Protein AF-B8FQ06-F1 (afdb_monomer_lite)

Secondary structure (DSSP, 8-state):
--HHHHHHHHHHHHHHHHHHHHHHSTTT-------HHHHHHHHHHTTHHHHHHHHHHHHHHHHHHHHHHHHHT-

Structure (mmCIF, N/CA/C/O backbone):
data_AF-B8FQ06-F1
#
_entry.id   AF-B8FQ06-F1
#
loop_
_atom_site.group_PDB
_atom_site.id
_atom_site.type_symbol
_atom_site.label_atom_id
_atom_site.label_alt_id
_atom_site.label_comp_id
_atom_site.label_asym_id
_atom_site.label_entity_id
_atom_site.label_seq_id
_atom_site.pdbx_PDB_ins_code
_atom_site.Cartn_x
_atom_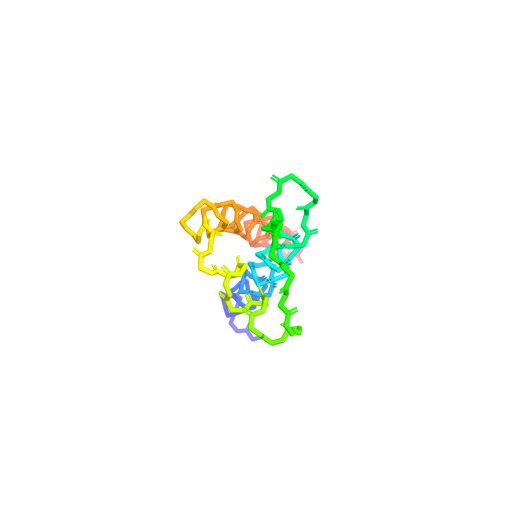site.Cartn_y
_atom_site.Cartn_z
_atom_site.occupancy
_atom_site.B_iso_or_equiv
_atom_site.auth_seq_id
_atom_site.auth_comp_id
_atom_site.auth_asym_id
_atom_site.auth_atom_id
_atom_site.pdbx_PDB_model_num
ATOM 1 N N . MET A 1 1 ? -20.055 -8.644 15.237 1.00 48.50 1 MET A N 1
ATOM 2 C CA . MET A 1 1 ? -18.839 -9.470 15.037 1.00 48.50 1 MET A CA 1
ATOM 3 C C . MET A 1 1 ? -17.669 -8.802 15.748 1.00 48.50 1 MET A C 1
ATOM 5 O O . MET A 1 1 ? -17.713 -7.590 15.916 1.00 48.50 1 MET A O 1
ATOM 9 N N . LYS A 1 2 ? -16.715 -9.569 16.292 1.00 54.97 2 LYS A N 1
ATOM 10 C CA . LYS A 1 2 ? -15.725 -9.093 17.280 1.00 54.97 2 LYS A CA 1
ATOM 11 C C . LYS A 1 2 ? -15.017 -7.837 16.740 1.00 54.97 2 LYS A C 1
ATOM 13 O O . LYS A 1 2 ? -14.278 -7.942 15.770 1.00 54.97 2 LYS A O 1
ATOM 18 N N . LYS A 1 3 ? -15.251 -6.670 17.361 1.00 64.12 3 LYS A N 1
ATOM 19 C CA . LYS A 1 3 ? -14.716 -5.343 16.979 1.00 64.12 3 LYS A CA 1
ATOM 20 C C . LYS A 1 3 ? -13.261 -5.333 16.453 1.00 64.12 3 LYS A C 1
ATOM 22 O O . LYS A 1 3 ? -13.025 -4.645 15.461 1.00 64.12 3 LYS A O 1
ATOM 27 N N . PRO A 1 4 ? -12.302 -6.105 17.017 1.00 67.94 4 PRO A N 1
ATOM 28 C CA . PRO A 1 4 ? -10.942 -6.148 16.468 1.00 67.94 4 PRO A CA 1
ATOM 29 C C . PRO A 1 4 ? -10.849 -6.700 15.036 1.00 67.94 4 PRO A C 1
ATOM 31 O O . PRO A 1 4 ? -10.005 -6.249 14.271 1.00 67.94 4 PRO A O 1
ATOM 34 N N . ILE A 1 5 ? -11.721 -7.632 14.642 1.00 76.75 5 ILE A N 1
ATOM 35 C CA . ILE A 1 5 ? -11.683 -8.274 13.317 1.00 76.75 5 ILE A CA 1
ATOM 36 C C . ILE A 1 5 ? -12.059 -7.268 12.225 1.00 76.75 5 ILE A C 1
ATOM 38 O O . ILE A 1 5 ? -11.414 -7.212 11.183 1.00 76.75 5 ILE A O 1
ATOM 42 N N . THR A 1 6 ? -13.068 -6.430 12.478 1.00 79.06 6 THR A N 1
ATOM 43 C CA . THR A 1 6 ? -13.502 -5.400 11.525 1.00 79.06 6 THR A CA 1
ATOM 44 C C . THR A 1 6 ? -12.435 -4.323 11.335 1.00 79.06 6 THR A C 1
ATOM 46 O O . THR A 1 6 ? -12.162 -3.934 10.204 1.00 79.06 6 THR A O 1
ATOM 49 N N . SER A 1 7 ? -11.785 -3.876 12.416 1.00 79.81 7 SER A N 1
ATOM 50 C CA . SER A 1 7 ? -10.690 -2.904 12.310 1.00 79.81 7 SER A CA 1
ATOM 51 C C . SER A 1 7 ? -9.473 -3.482 11.586 1.00 79.81 7 SER A C 1
ATOM 53 O O . SER A 1 7 ? -8.816 -2.757 10.844 1.00 79.81 7 SER A O 1
ATOM 55 N N . LEU A 1 8 ? -9.174 -4.770 11.781 1.00 84.19 8 LEU A N 1
ATOM 56 C CA . LEU A 1 8 ? -8.087 -5.444 11.077 1.00 84.19 8 LEU A CA 1
ATOM 57 C C . LEU A 1 8 ? -8.387 -5.588 9.579 1.00 84.19 8 LEU A C 1
ATOM 59 O O . LEU A 1 8 ? -7.525 -5.308 8.755 1.00 84.19 8 LEU A O 1
ATOM 63 N N . MET A 1 9 ? -9.614 -5.965 9.211 1.00 86.94 9 MET A N 1
ATOM 64 C CA . MET A 1 9 ? -10.027 -6.009 7.804 1.00 86.94 9 MET A CA 1
ATOM 65 C C . MET A 1 9 ? -9.931 -4.631 7.140 1.00 86.94 9 MET A C 1
ATOM 67 O O . MET A 1 9 ? -9.438 -4.526 6.020 1.00 86.94 9 MET A O 1
ATOM 71 N N . LEU A 1 10 ? -10.341 -3.573 7.846 1.00 86.44 10 LEU A N 1
ATOM 72 C CA . LEU A 1 10 ? -10.233 -2.200 7.356 1.00 86.44 10 LEU A CA 1
ATOM 73 C C . LEU A 1 10 ? -8.768 -1.775 7.189 1.00 86.44 10 LEU A C 1
ATOM 75 O O . LEU A 1 10 ? -8.420 -1.214 6.154 1.00 86.44 10 LEU A O 1
ATOM 79 N N . PHE A 1 11 ? -7.903 -2.104 8.157 1.00 89.88 11 PHE A N 1
ATOM 80 C CA . PHE A 1 11 ? -6.458 -1.886 8.055 1.00 89.88 11 PHE A CA 1
ATOM 81 C C . PHE A 1 11 ? -5.885 -2.519 6.782 1.00 89.88 11 PHE A C 1
ATOM 83 O O . PHE A 1 11 ? -5.242 -1.831 5.992 1.00 89.88 11 PHE A O 1
ATOM 90 N N . VAL A 1 12 ? -6.149 -3.812 6.563 1.00 91.88 12 VAL A N 1
ATOM 91 C CA . VAL A 1 12 ? -5.620 -4.557 5.411 1.00 91.88 12 VAL A CA 1
ATOM 92 C C . VAL A 1 12 ? -6.145 -3.981 4.094 1.00 91.88 12 VAL A C 1
ATOM 94 O O . VAL A 1 12 ? -5.369 -3.790 3.160 1.00 91.88 12 VAL A O 1
ATOM 97 N N . ALA A 1 13 ? -7.436 -3.648 4.018 1.00 91.56 13 ALA A N 1
ATOM 98 C CA . ALA A 1 13 ? -8.029 -3.063 2.818 1.00 91.56 13 ALA A CA 1
ATOM 99 C C . ALA A 1 13 ? -7.399 -1.705 2.461 1.00 91.56 13 ALA A C 1
ATOM 101 O O . ALA A 1 13 ? -7.001 -1.490 1.315 1.00 91.56 13 ALA A O 1
ATOM 102 N N . VAL A 1 14 ? -7.252 -0.809 3.444 1.00 92.19 14 VAL A N 1
ATOM 103 C CA . VAL A 1 14 ? -6.617 0.504 3.247 1.00 92.19 14 VAL A CA 1
ATOM 104 C C . VAL A 1 14 ? -5.140 0.346 2.895 1.00 92.19 14 VAL A C 1
ATOM 106 O O . VAL A 1 14 ? -4.658 1.014 1.983 1.00 92.19 14 VAL A O 1
ATOM 109 N N . PHE A 1 15 ? -4.432 -0.568 3.561 1.00 93.00 15 PHE A N 1
ATOM 110 C CA . PHE A 1 15 ? -3.029 -0.857 3.279 1.00 93.00 15 PHE A CA 1
ATOM 111 C C . PHE A 1 15 ? -2.821 -1.242 1.810 1.00 93.00 15 PHE A C 1
ATOM 113 O O . PHE A 1 15 ? -1.996 -0.632 1.131 1.00 93.00 15 PHE A O 1
ATOM 120 N N . ILE A 1 16 ? -3.593 -2.208 1.300 1.00 92.25 16 ILE A N 1
ATOM 121 C CA . ILE A 1 16 ? -3.477 -2.676 -0.089 1.00 92.25 16 ILE A CA 1
ATOM 122 C C . ILE A 1 16 ? -3.808 -1.541 -1.065 1.00 92.25 16 ILE A C 1
ATOM 124 O O . ILE A 1 16 ? -3.054 -1.305 -2.008 1.00 92.25 16 ILE A O 1
ATOM 128 N N . ALA A 1 17 ? -4.893 -0.800 -0.826 1.00 92.31 17 ALA A N 1
ATOM 129 C CA . ALA A 1 17 ? -5.310 0.294 -1.701 1.00 92.31 17 ALA A CA 1
ATOM 130 C C . ALA A 1 17 ? -4.245 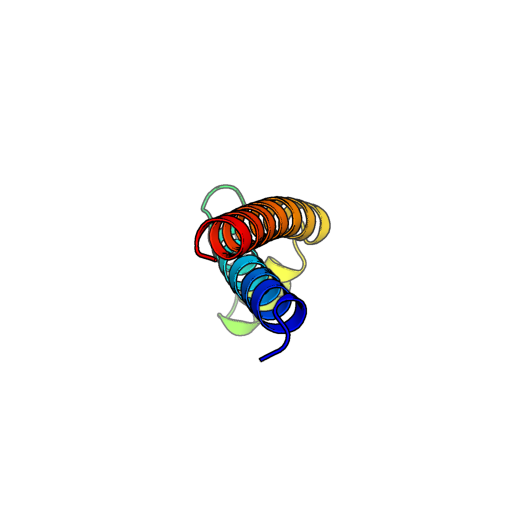1.401 -1.804 1.00 92.31 17 ALA A C 1
ATOM 132 O O . ALA A 1 17 ? -3.898 1.834 -2.904 1.00 92.31 17 ALA A O 1
ATOM 133 N N . VAL A 1 18 ? -3.685 1.827 -0.668 1.00 92.38 18 VAL A N 1
ATOM 134 C CA . VAL A 1 18 ? -2.645 2.866 -0.613 1.00 92.38 18 VAL A CA 1
ATOM 135 C C . VAL A 1 18 ? -1.345 2.371 -1.243 1.00 92.38 18 VAL A C 1
ATOM 137 O O . VAL A 1 18 ? -0.713 3.109 -1.997 1.00 92.38 18 VAL A O 1
ATOM 140 N N . TYR A 1 19 ? -0.967 1.116 -0.996 1.00 89.19 19 TYR A N 1
ATOM 141 C CA . TYR A 1 19 ? 0.227 0.511 -1.584 1.00 89.19 19 TYR A CA 1
ATOM 142 C C . TYR A 1 19 ? 0.158 0.474 -3.118 1.00 89.19 19 TYR A C 1
ATOM 144 O O . TYR A 1 19 ? 1.118 0.840 -3.803 1.00 89.19 19 TYR A O 1
ATOM 152 N N . LEU A 1 20 ? -0.992 0.076 -3.671 1.00 88.94 20 LEU A N 1
ATOM 153 C CA . LEU A 1 20 ? -1.214 0.064 -5.117 1.00 88.94 20 LEU A CA 1
ATOM 154 C C . LEU A 1 20 ? -1.232 1.484 -5.694 1.00 88.94 20 LEU A C 1
ATOM 156 O O . LEU A 1 20 ? -0.582 1.727 -6.708 1.00 88.94 20 LEU A O 1
ATOM 160 N N . MET A 1 21 ? -1.880 2.441 -5.023 1.00 88.88 21 MET A N 1
ATOM 161 C CA . MET A 1 21 ? -1.845 3.854 -5.424 1.00 88.88 21 MET A CA 1
ATOM 162 C C . MET A 1 21 ? -0.413 4.400 -5.493 1.00 88.88 21 MET A C 1
ATOM 164 O O . MET A 1 21 ? -0.042 5.043 -6.474 1.00 88.88 21 MET A O 1
ATOM 168 N N . LEU A 1 22 ? 0.427 4.085 -4.503 1.00 86.88 22 LEU A N 1
ATOM 169 C CA . LEU A 1 22 ? 1.846 4.455 -4.491 1.00 86.88 22 LEU A CA 1
ATOM 170 C C . LEU A 1 22 ? 2.644 3.810 -5.632 1.00 86.88 22 LEU A C 1
ATOM 172 O O . LEU A 1 22 ? 3.623 4.395 -6.087 1.00 86.88 22 LEU A O 1
ATOM 176 N N . CYS A 1 23 ? 2.255 2.627 -6.118 1.00 83.69 23 CYS A N 1
ATOM 177 C CA . CYS A 1 23 ? 2.925 1.993 -7.258 1.00 83.69 23 CYS A CA 1
ATOM 178 C C . CYS A 1 23 ? 2.694 2.738 -8.580 1.00 83.69 23 CYS A C 1
ATOM 180 O O . CYS A 1 23 ? 3.599 2.769 -9.412 1.00 83.69 23 CYS A O 1
ATOM 182 N N . TYR A 1 24 ? 1.525 3.359 -8.760 1.00 82.75 24 TYR A N 1
ATO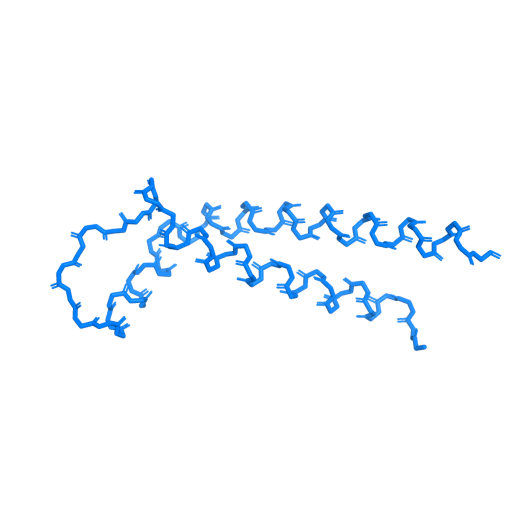M 183 C CA . TYR A 1 24 ? 1.175 4.105 -9.975 1.00 82.75 24 TYR A CA 1
ATOM 184 C C . TYR A 1 24 ? 1.374 5.622 -9.849 1.00 82.75 24 TYR A C 1
ATOM 186 O O . TYR A 1 24 ? 1.207 6.348 -10.832 1.00 82.75 24 TYR A O 1
ATOM 194 N N . TRP A 1 25 ? 1.766 6.113 -8.670 1.00 83.75 25 TRP A N 1
ATOM 195 C CA . TRP A 1 25 ? 2.018 7.532 -8.438 1.00 83.75 25 TRP A CA 1
ATOM 196 C C . TRP A 1 25 ? 3.196 8.027 -9.297 1.00 83.75 25 TRP A C 1
ATOM 198 O O . TRP A 1 25 ? 4.268 7.419 -9.258 1.00 83.75 25 TRP A O 1
ATOM 208 N N . PRO A 1 26 ? 3.065 9.150 -10.031 1.00 76.00 26 PRO A N 1
ATOM 209 C CA . PRO A 1 26 ? 4.053 9.591 -11.024 1.00 76.00 26 PRO A CA 1
ATOM 210 C C . PRO A 1 26 ? 5.472 9.792 -10.465 1.00 76.00 26 PRO A C 1
ATOM 212 O O . PRO A 1 26 ? 6.442 9.574 -11.182 1.00 76.00 26 PRO A O 1
ATOM 215 N N . GLY A 1 27 ? 5.598 10.153 -9.184 1.00 75.25 27 GLY A N 1
ATOM 216 C CA . GLY A 1 27 ? 6.884 10.296 -8.484 1.00 75.25 27 GLY A CA 1
ATOM 217 C C . GLY A 1 27 ? 7.553 8.988 -8.029 1.00 75.25 27 GLY A C 1
ATOM 218 O O . GLY A 1 27 ? 8.752 8.989 -7.782 1.00 75.25 27 GLY A O 1
ATOM 219 N N . PHE A 1 28 ? 6.814 7.876 -7.942 1.00 69.56 28 PHE A N 1
ATOM 220 C CA . 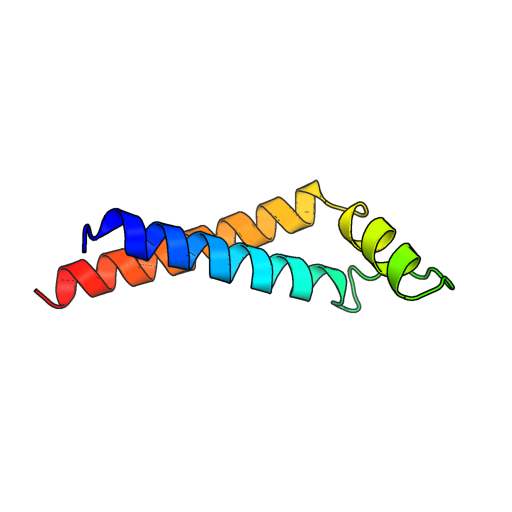PHE A 1 28 ? 7.314 6.558 -7.493 1.00 69.56 28 PHE A CA 1
ATOM 221 C C . PHE A 1 28 ? 7.257 5.487 -8.590 1.00 69.56 28 PHE A C 1
ATOM 223 O O . PHE A 1 28 ? 7.537 4.305 -8.352 1.00 69.56 28 PHE A O 1
ATOM 230 N N . ARG A 1 29 ? 6.873 5.916 -9.793 1.00 70.94 29 ARG A N 1
ATOM 231 C CA . ARG A 1 29 ? 6.689 5.093 -10.976 1.00 70.94 29 ARG A CA 1
ATOM 232 C C . ARG A 1 29 ? 8.045 4.705 -11.567 1.00 70.94 29 ARG A C 1
ATOM 234 O O . ARG A 1 29 ? 8.864 5.574 -11.862 1.00 70.94 29 ARG A O 1
ATOM 241 N N . ILE A 1 30 ? 8.260 3.414 -11.825 1.00 76.31 30 ILE A N 1
ATOM 242 C CA . ILE A 1 30 ? 9.418 2.980 -12.618 1.00 76.31 30 ILE A CA 1
ATOM 243 C C . ILE A 1 30 ? 9.179 3.365 -14.078 1.00 76.31 30 ILE A C 1
ATOM 245 O O . ILE A 1 30 ? 8.114 3.087 -14.638 1.00 76.31 30 ILE A O 1
ATOM 249 N N . LYS A 1 31 ? 10.181 3.970 -14.717 1.00 71.88 31 LYS A N 1
ATOM 250 C CA . LYS A 1 31 ? 10.219 4.176 -16.171 1.00 71.88 31 LYS A CA 1
ATOM 251 C C . LYS A 1 31 ? 10.732 2.905 -16.853 1.00 71.88 31 LYS A C 1
ATOM 253 O O . LYS A 1 31 ? 11.855 2.872 -17.339 1.00 71.88 31 LYS A O 1
ATOM 258 N N . LEU A 1 32 ? 9.923 1.848 -16.833 1.00 76.00 32 LEU A N 1
ATOM 259 C CA . LEU A 1 32 ? 10.214 0.596 -17.532 1.00 76.00 32 LEU A CA 1
ATOM 260 C C . LEU A 1 32 ? 9.211 0.419 -18.673 1.00 76.00 32 LEU A C 1
ATOM 262 O O . LEU A 1 32 ? 8.004 0.518 -18.450 1.00 76.00 32 LEU A O 1
ATOM 266 N N . TYR A 1 33 ? 9.708 0.180 -19.885 1.00 77.19 33 TYR A N 1
ATOM 267 C CA . TYR A 1 33 ? 8.875 -0.165 -21.034 1.00 77.19 33 TYR A CA 1
ATOM 268 C C . TYR A 1 33 ? 8.775 -1.689 -21.102 1.00 77.19 33 TYR A C 1
ATOM 270 O O . TYR A 1 33 ? 9.632 -2.350 -21.679 1.00 77.19 33 TYR A O 1
ATOM 278 N N . ALA A 1 34 ? 7.775 -2.239 -20.417 1.00 83.00 34 ALA A N 1
ATOM 279 C CA . ALA A 1 34 ? 7.555 -3.675 -20.296 1.00 83.00 34 ALA A CA 1
ATOM 280 C C . ALA A 1 34 ? 6.056 -3.996 -20.417 1.00 83.00 34 ALA A C 1
ATOM 282 O O . ALA A 1 34 ? 5.220 -3.106 -20.204 1.00 83.00 34 ALA A O 1
ATOM 283 N N . PRO A 1 35 ? 5.697 -5.254 -20.729 1.00 85.62 35 PRO A N 1
ATOM 284 C CA . PRO A 1 35 ? 4.322 -5.727 -20.657 1.00 85.62 35 PRO A CA 1
ATOM 285 C C . PRO A 1 35 ? 3.680 -5.415 -19.292 1.00 85.62 35 PRO A C 1
ATOM 287 O O . PRO A 1 35 ? 4.379 -5.398 -18.275 1.00 85.62 35 PRO A O 1
ATOM 290 N N . PRO A 1 36 ? 2.349 -5.223 -19.218 1.00 82.75 36 PRO A N 1
ATOM 291 C CA . PRO A 1 36 ? 1.671 -4.749 -18.005 1.00 82.75 36 PRO 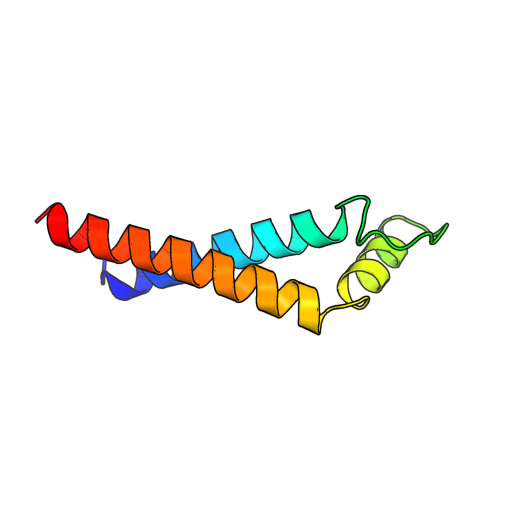A CA 1
ATOM 292 C C . PRO A 1 36 ? 1.943 -5.601 -16.758 1.00 82.75 36 PRO A C 1
ATOM 294 O O . PRO A 1 36 ? 2.093 -5.063 -15.662 1.00 82.75 36 PRO A O 1
ATOM 297 N N . MET A 1 37 ? 2.026 -6.924 -16.927 1.00 84.06 37 MET A N 1
ATOM 298 C CA . MET A 1 37 ? 2.265 -7.859 -15.824 1.00 84.06 37 MET A CA 1
ATOM 299 C C . MET A 1 37 ? 3.695 -7.772 -15.291 1.00 84.06 37 MET A C 1
ATOM 301 O O . MET A 1 37 ? 3.894 -7.682 -14.081 1.00 84.06 37 MET A O 1
ATOM 305 N N . GLU A 1 38 ? 4.689 -7.740 -16.177 1.00 84.81 38 GLU A N 1
ATOM 306 C CA . GLU A 1 38 ? 6.098 -7.597 -15.792 1.00 84.81 38 GLU A CA 1
ATOM 307 C C . GLU A 1 38 ? 6.351 -6.232 -15.151 1.00 84.81 38 GLU A C 1
ATOM 309 O O . GLU A 1 38 ? 6.980 -6.131 -14.098 1.00 84.81 38 GLU A O 1
ATOM 314 N N . TYR A 1 39 ? 5.760 -5.187 -15.731 1.00 84.69 39 TYR A N 1
ATOM 315 C CA . TYR A 1 39 ? 5.798 -3.836 -15.195 1.00 84.69 39 TYR A CA 1
ATOM 316 C C . TYR A 1 39 ? 5.251 -3.756 -13.766 1.00 84.69 39 TYR A C 1
ATOM 318 O O . TYR A 1 39 ? 5.835 -3.086 -12.910 1.00 84.69 39 TYR A O 1
ATOM 326 N N . PHE A 1 40 ? 4.128 -4.428 -13.499 1.00 83.81 40 PHE A N 1
ATOM 327 C CA . PHE A 1 40 ? 3.503 -4.443 -12.182 1.00 83.81 40 PHE A CA 1
ATOM 328 C C . PHE A 1 40 ? 4.394 -5.117 -11.140 1.00 83.81 40 PHE A C 1
ATOM 330 O O . PHE A 1 40 ? 4.636 -4.539 -10.081 1.00 83.81 40 PHE A O 1
ATOM 337 N N . VAL A 1 41 ? 4.926 -6.301 -11.450 1.00 84.25 41 VAL A N 1
ATOM 338 C CA . VAL A 1 41 ? 5.803 -7.045 -10.535 1.00 84.25 41 VAL A CA 1
ATOM 339 C C . VAL A 1 41 ? 7.039 -6.221 -10.185 1.00 84.25 41 VAL A C 1
ATOM 341 O O . VAL A 1 41 ? 7.394 -6.103 -9.011 1.00 84.25 41 VAL A O 1
ATOM 344 N N . GLU A 1 42 ? 7.655 -5.591 -11.180 1.00 86.31 42 GLU A N 1
ATOM 345 C CA . GLU A 1 42 ? 8.841 -4.775 -10.953 1.00 86.31 42 GLU A CA 1
ATOM 346 C C . GLU A 1 42 ? 8.502 -3.497 -10.176 1.00 86.31 42 GLU A C 1
ATOM 348 O O . GLU A 1 42 ? 9.209 -3.137 -9.234 1.00 86.31 42 GLU A O 1
ATOM 353 N N . SER A 1 43 ? 7.352 -2.875 -10.463 1.00 82.94 43 SER A N 1
ATOM 354 C CA . SER A 1 43 ? 6.826 -1.726 -9.711 1.00 82.94 43 SER A CA 1
ATOM 355 C C . SER A 1 43 ? 6.544 -2.051 -8.246 1.00 82.94 43 SER A C 1
ATOM 357 O O . SER A 1 43 ? 6.787 -1.206 -7.385 1.00 82.94 43 SER A O 1
ATOM 359 N N . VAL A 1 44 ? 6.062 -3.258 -7.943 1.00 84.12 44 VAL A N 1
ATOM 360 C CA . VAL A 1 44 ? 5.828 -3.721 -6.568 1.00 84.12 44 VAL A CA 1
ATOM 361 C C . VAL A 1 44 ? 7.149 -3.930 -5.830 1.00 84.12 44 VAL A C 1
ATOM 363 O O . VAL A 1 44 ? 7.240 -3.562 -4.661 1.00 84.12 44 VAL A O 1
ATOM 366 N N . LYS A 1 45 ? 8.178 -4.473 -6.489 1.00 84.69 45 LYS A N 1
ATOM 367 C CA . LYS A 1 45 ? 9.510 -4.654 -5.886 1.00 84.69 45 LYS A CA 1
ATOM 368 C C . LYS A 1 45 ? 10.230 -3.326 -5.664 1.00 84.69 45 LYS A C 1
ATOM 370 O O . LYS A 1 45 ? 10.923 -3.145 -4.662 1.00 84.69 45 LYS A O 1
ATOM 375 N N . HIS A 1 46 ? 10.070 -2.382 -6.586 1.00 83.31 46 HIS A N 1
ATOM 376 C CA . HIS A 1 46 ? 10.735 -1.093 -6.500 1.00 83.31 46 HIS A CA 1
ATOM 377 C C . HIS A 1 46 ? 10.224 -0.275 -5.321 1.00 83.31 46 HIS A C 1
ATOM 379 O O . HIS A 1 46 ? 9.045 0.091 -5.246 1.00 83.31 46 HIS A O 1
ATOM 385 N N . MET A 1 47 ? 11.155 0.046 -4.422 1.00 83.19 47 MET A N 1
ATOM 386 C CA . MET A 1 47 ? 10.894 0.786 -3.189 1.00 83.19 47 MET A CA 1
ATOM 387 C C . MET A 1 47 ? 9.825 0.114 -2.309 1.00 83.19 47 MET A C 1
ATOM 389 O O . MET A 1 47 ? 9.074 0.805 -1.621 1.00 83.19 47 MET A O 1
ATOM 393 N N . VAL A 1 48 ? 9.775 -1.228 -2.306 1.00 87.75 48 VAL A N 1
ATOM 394 C CA . VAL A 1 48 ? 8.816 -2.028 -1.518 1.00 87.75 48 VAL A CA 1
ATOM 395 C C . VAL A 1 48 ? 8.777 -1.599 -0.051 1.00 87.75 48 VAL A C 1
ATOM 397 O O . VAL A 1 48 ? 7.700 -1.396 0.498 1.00 87.75 48 VAL A O 1
ATOM 400 N N . VAL A 1 49 ? 9.943 -1.369 0.566 1.00 85.88 49 VAL A N 1
ATOM 401 C CA . VAL A 1 49 ? 10.052 -0.976 1.979 1.00 85.88 49 VAL A CA 1
ATOM 402 C C . VAL A 1 49 ? 9.397 0.379 2.217 1.00 85.88 49 VAL A C 1
ATOM 404 O O . VAL A 1 49 ? 8.580 0.511 3.120 1.00 85.88 49 VAL A O 1
ATOM 407 N N . PHE A 1 50 ? 9.700 1.374 1.382 1.00 87.44 50 PHE A N 1
ATOM 408 C CA . PHE A 1 50 ? 9.129 2.713 1.513 1.00 87.44 50 PHE A CA 1
ATOM 409 C C . PHE A 1 50 ? 7.610 2.692 1.316 1.00 87.44 50 PHE A C 1
ATOM 411 O O . PHE A 1 50 ? 6.869 3.219 2.143 1.00 87.44 50 PHE A O 1
ATOM 418 N N . LYS A 1 51 ? 7.136 2.025 0.257 1.00 87.06 51 LYS A N 1
ATOM 419 C CA . LYS A 1 51 ? 5.705 1.909 -0.047 1.00 87.06 51 LYS A CA 1
ATOM 420 C C . LYS A 1 51 ? 4.952 1.191 1.067 1.00 87.06 51 LYS A C 1
ATOM 422 O O . LYS A 1 51 ? 3.896 1.667 1.467 1.00 87.06 51 LYS A O 1
ATOM 427 N N . ALA A 1 52 ? 5.526 0.111 1.600 1.00 89.44 52 ALA A N 1
ATOM 428 C CA . ALA A 1 52 ? 4.963 -0.641 2.716 1.00 89.44 52 ALA A CA 1
ATOM 429 C C . ALA A 1 52 ? 4.911 0.191 4.003 1.00 89.44 52 ALA A C 1
ATOM 431 O O . ALA A 1 52 ? 3.937 0.112 4.746 1.00 89.44 52 ALA A O 1
ATOM 432 N N . LEU A 1 53 ? 5.932 1.007 4.268 1.00 92.44 53 LEU A N 1
ATOM 433 C CA . LEU A 1 53 ? 5.989 1.851 5.460 1.00 92.44 53 LEU A CA 1
ATOM 434 C C . LEU A 1 53 ? 4.932 2.962 5.387 1.00 92.44 53 LEU A C 1
ATOM 436 O O . LEU A 1 53 ? 4.172 3.150 6.335 1.00 92.44 53 LEU A O 1
ATOM 440 N N . VAL A 1 54 ? 4.802 3.627 4.235 1.00 91.19 54 VAL A N 1
ATOM 441 C CA . VAL A 1 54 ? 3.760 4.641 4.009 1.00 91.19 54 VAL A CA 1
ATOM 442 C C . VAL A 1 54 ? 2.362 4.022 4.093 1.00 91.19 54 VAL A C 1
ATOM 444 O O . VAL A 1 54 ? 1.506 4.543 4.809 1.00 91.19 54 VAL A O 1
ATOM 447 N N . SER A 1 55 ? 2.117 2.891 3.424 1.00 92.06 55 SER A N 1
ATOM 448 C CA . SER A 1 55 ? 0.811 2.226 3.479 1.00 92.06 55 SER A CA 1
ATOM 449 C C . SER A 1 55 ? 0.484 1.683 4.873 1.00 92.06 55 SER A C 1
ATOM 451 O O . SER A 1 55 ? -0.681 1.709 5.266 1.00 92.06 55 SER A O 1
ATOM 453 N N . ALA A 1 56 ? 1.480 1.251 5.655 1.00 91.38 56 ALA A N 1
ATOM 454 C CA . ALA A 1 56 ? 1.298 0.847 7.050 1.00 91.38 56 ALA A CA 1
ATOM 455 C C . ALA A 1 56 ? 0.887 2.026 7.935 1.00 91.38 56 ALA A C 1
ATOM 457 O O . ALA A 1 56 ? -0.066 1.899 8.701 1.00 91.38 56 ALA A O 1
ATOM 458 N N . VAL A 1 57 ? 1.546 3.183 7.805 1.00 93.12 57 VAL A N 1
ATOM 459 C CA . VAL A 1 57 ? 1.191 4.393 8.564 1.00 93.12 57 VAL A CA 1
ATOM 460 C C . VAL A 1 57 ? -0.237 4.834 8.241 1.00 93.12 57 VAL A C 1
ATOM 462 O O . VAL A 1 57 ? -1.032 5.052 9.155 1.00 93.12 57 VAL A O 1
ATOM 465 N N . VAL A 1 58 ? -0.603 4.898 6.957 1.00 92.50 58 VAL A N 1
ATOM 466 C CA . VAL A 1 58 ? -1.962 5.287 6.542 1.00 92.50 58 VAL A CA 1
ATOM 467 C C . VAL A 1 58 ? -3.001 4.261 7.000 1.00 92.50 58 VAL A C 1
ATOM 469 O O . VAL A 1 58 ? -4.051 4.638 7.521 1.00 92.50 58 VAL A O 1
ATOM 472 N N . GLY A 1 59 ? -2.702 2.966 6.868 1.00 91.44 59 GLY A N 1
ATOM 473 C CA . GLY A 1 59 ? -3.565 1.895 7.356 1.00 91.44 59 GLY A CA 1
ATOM 474 C C . GLY A 1 59 ? -3.796 1.987 8.864 1.00 91.44 59 GLY A C 1
ATOM 475 O O . GLY A 1 59 ? -4.938 1.884 9.313 1.00 91.44 59 GLY A O 1
ATOM 476 N N . LEU A 1 60 ? -2.741 2.212 9.656 1.00 90.25 60 LEU A N 1
ATOM 477 C CA . LEU A 1 60 ? -2.826 2.332 11.115 1.00 90.25 60 LEU A CA 1
ATOM 478 C C . LEU A 1 60 ? -3.650 3.552 11.526 1.00 90.25 60 LEU A C 1
ATOM 480 O O . LEU A 1 60 ? -4.474 3.445 12.433 1.00 90.25 60 LEU A O 1
ATOM 484 N N . LEU A 1 61 ? -3.478 4.686 10.841 1.00 90.06 61 LEU A N 1
ATOM 485 C CA . LEU A 1 61 ? -4.294 5.879 11.063 1.00 90.06 61 LEU A CA 1
ATOM 486 C C . LEU A 1 61 ? -5.772 5.601 10.771 1.00 90.06 61 LEU A C 1
ATOM 488 O O . LEU A 1 61 ? -6.624 5.879 11.614 1.00 90.06 61 LEU A O 1
ATOM 492 N N . ALA A 1 62 ? -6.087 4.985 9.629 1.00 87.75 62 ALA A N 1
ATOM 493 C CA . ALA A 1 62 ? -7.461 4.649 9.261 1.00 87.75 62 ALA A CA 1
ATOM 494 C C . ALA A 1 62 ? -8.108 3.663 10.252 1.00 87.75 62 ALA A C 1
ATOM 496 O O . ALA A 1 62 ? -9.242 3.865 10.693 1.00 87.75 62 ALA A O 1
ATOM 497 N N . ALA A 1 63 ? -7.373 2.626 10.657 1.00 85.88 63 ALA A N 1
ATOM 498 C CA . ALA A 1 63 ? -7.824 1.646 11.639 1.00 85.88 63 ALA A CA 1
ATOM 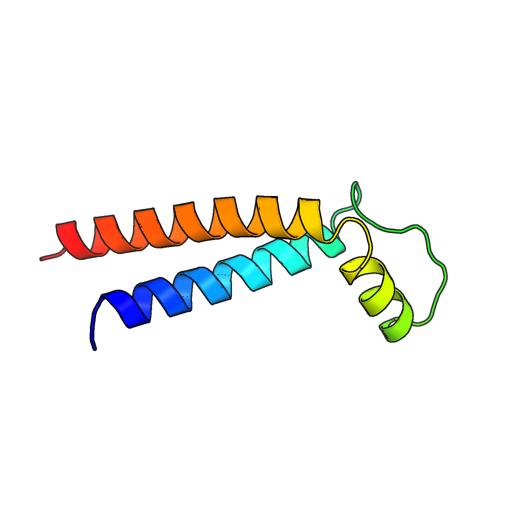499 C C . ALA A 1 63 ? -7.994 2.257 13.041 1.00 85.88 63 ALA A C 1
ATOM 501 O O . ALA A 1 63 ? -8.968 1.954 13.735 1.00 85.88 63 ALA A O 1
ATOM 502 N N . GLY A 1 64 ? -7.086 3.149 13.443 1.00 83.69 64 GLY A N 1
ATOM 503 C CA . GLY A 1 64 ? -7.156 3.897 14.696 1.00 83.69 64 GLY A CA 1
ATOM 504 C C . GLY A 1 64 ? -8.383 4.804 14.752 1.00 83.69 64 GLY A C 1
ATOM 505 O O . GLY A 1 64 ? -9.152 4.730 15.710 1.00 83.69 64 GLY A O 1
ATOM 506 N N . ILE A 1 65 ? -8.628 5.590 13.698 1.00 82.81 65 ILE A N 1
ATOM 507 C CA . ILE A 1 65 ? -9.813 6.455 13.581 1.00 82.81 65 ILE A CA 1
ATOM 508 C C . ILE A 1 65 ? -11.092 5.611 13.598 1.00 82.81 65 ILE A C 1
ATOM 510 O O . ILE A 1 65 ? -11.997 5.888 14.386 1.00 82.81 65 ILE A O 1
ATOM 514 N N . GLY A 1 66 ? -11.153 4.544 12.794 1.00 78.56 66 GLY A N 1
ATOM 515 C CA . GLY A 1 66 ? -12.297 3.630 12.762 1.00 78.56 66 GLY A CA 1
ATOM 516 C C . GLY A 1 66 ? -12.582 3.011 14.133 1.00 78.56 66 GLY A C 1
ATOM 517 O O . GLY A 1 66 ? -13.726 2.994 14.586 1.00 78.56 66 GLY A O 1
ATOM 518 N N . SER A 1 67 ? -11.538 2.587 14.847 1.00 73.25 67 SER A N 1
ATOM 519 C CA . SER A 1 67 ? -11.648 2.029 16.198 1.00 73.25 67 SER A CA 1
ATOM 520 C C . SER A 1 67 ? -12.128 3.050 17.233 1.00 73.25 67 SER A C 1
ATOM 522 O O . SER A 1 67 ? -12.955 2.717 18.085 1.00 73.25 67 SER A O 1
ATOM 524 N N . VAL A 1 68 ? -11.645 4.296 17.178 1.00 76.25 68 VAL A N 1
ATOM 525 C CA . VAL A 1 68 ? -12.092 5.380 18.070 1.00 76.25 68 VAL A CA 1
ATOM 526 C C . VAL A 1 68 ? -13.554 5.736 17.801 1.00 76.25 68 VAL A C 1
ATOM 528 O O . VAL A 1 68 ? -14.340 5.855 18.742 1.00 76.25 68 VAL A O 1
ATOM 531 N N . MET A 1 69 ? -13.954 5.830 16.534 1.00 69.62 69 MET A N 1
ATOM 532 C CA . MET A 1 69 ? -15.333 6.125 16.147 1.00 69.62 69 MET A CA 1
ATOM 533 C C . MET A 1 69 ? -16.294 5.009 16.590 1.00 69.62 69 MET A C 1
ATOM 535 O O . MET A 1 69 ? -17.358 5.284 17.140 1.00 69.62 69 MET A O 1
ATOM 539 N N . GLN A 1 70 ? -15.874 3.743 16.488 1.00 66.50 70 GLN A N 1
ATOM 540 C CA . GLN A 1 70 ? -16.621 2.594 17.018 1.00 66.50 70 GLN A CA 1
ATOM 541 C C . GLN A 1 70 ? -16.729 2.561 18.550 1.00 66.50 70 GLN A C 1
ATOM 543 O O . GLN A 1 70 ? -17.640 1.924 19.084 1.00 66.50 70 GLN A O 1
ATOM 548 N N . ARG A 1 71 ? -15.797 3.193 19.275 1.00 62.69 71 ARG A N 1
ATOM 549 C CA . ARG A 1 71 ? -15.899 3.365 20.733 1.00 62.69 71 ARG A CA 1
ATOM 550 C C . ARG A 1 71 ? -16.843 4.503 21.113 1.00 62.69 71 ARG A C 1
ATOM 552 O O . ARG A 1 71 ? -17.498 4.385 22.135 1.00 62.69 71 ARG A O 1
ATOM 559 N N . ARG A 1 72 ? -16.907 5.569 20.308 1.00 61.16 72 ARG A N 1
ATOM 560 C CA . ARG A 1 72 ? -17.772 6.744 20.523 1.00 61.16 72 ARG A CA 1
ATOM 561 C C . ARG A 1 72 ? -19.246 6.501 20.176 1.00 61.16 72 ARG A C 1
ATOM 563 O O . ARG A 1 72 ? -20.098 7.175 20.731 1.00 61.16 72 ARG A O 1
ATOM 570 N N . ALA A 1 73 ? -19.542 5.576 19.262 1.00 57.28 73 ALA A N 1
ATOM 571 C CA . ALA A 1 73 ? -20.905 5.267 18.811 1.00 57.28 73 ALA A CA 1
ATOM 572 C C . ALA A 1 73 ? -21.665 4.264 19.711 1.00 57.28 73 ALA A C 1
ATOM 574 O O . ALA A 1 73 ? -22.686 3.719 19.291 1.00 57.28 73 ALA A O 1
ATOM 575 N N . LYS A 1 74 ? -21.147 3.958 20.905 1.00 47.97 74 LYS A N 1
ATOM 576 C CA . LYS A 1 74 ? -21.718 3.005 21.864 1.00 47.97 74 LYS A CA 1
ATOM 577 C C . LYS A 1 74 ? -21.878 3.676 23.215 1.00 47.97 74 LYS A C 1
ATOM 579 O O . LYS A 1 74 ? -22.826 3.276 23.918 1.00 47.97 74 LYS A O 1
#

Sequence (74 aa):
MKKPITSLMLFVAVFIAVYLMLCYWPGFRIKLYAPPMEYFVESVKHMVVFKALVSAVVGLLAAGIGSVMQRRAK

Organism: Desulfitobacterium hafniense (strain DSM 10664 / DCB-2) (NCBI:txid272564)

pLDDT: mean 81.55, std 10.52, range [47.97, 93.12]

Radius of gyration: 15.5 Å; chains: 1; bounding box: 33×20×43 Å

Foldseek 3Di:
DPLVVVLVVQLVVQLVVQLVVQLPPPVLDDPDPDDPVVSSVVSCVRVVVVSNVVSNVRSCVRSVVVSVVVVVVD